Protein AF-A0A7L4P4K9-F1 (afdb_monomer)

Sequence (103 aa):
MGEQNEQNTIATATRLGAANASAEIGIVNNNVRPIRVSKVDMTGGTNINITIFLSDSNLTEIQKQTILSGVQQSIESSGYTVQNAGKNLTITTSRHNYLIKLN

pLDDT: mean 83.84, std 8.77, range [52.59, 93.19]

Solvent-accessible surface area (backbone atoms only — not comparable to full-atom values): 5538 Å² total; per-residue (Å²): 122,66,65,66,51,49,53,50,49,52,52,49,22,38,50,50,12,30,39,53,28,24,47,50,52,29,67,76,35,82,90,48,79,70,40,40,69,71,46,75,46,77,46,69,78,58,58,29,42,35,40,38,33,44,73,56,71,87,60,51,70,67,57,50,42,47,24,52,49,29,20,44,53,34,32,41,75,71,75,41,71,69,44,75,74,76,80,36,38,38,32,76,57,101,77,38,37,37,40,39,36,77,86

Radius of gyration: 13.27 Å; Cα contacts (8 Å, |Δi|>4): 173; chains: 1; bounding box: 33×22×39 Å

Foldseek 3Di:
DVVVVLVVLLQVLLQVLLQVLLQVVCVVCVPDDRKGFPDWDWDDDQEIETETEIPDPPDDLVSQQSSVVSSQVSVVVSVWHWDCPSQWIWTDDPRHIYIYHYD

Mean predicted aligned error: 5.55 Å

Structure (mmCIF, N/CA/C/O backbone):
data_AF-A0A7L4P4K9-F1
#
_entry.id   AF-A0A7L4P4K9-F1
#
loop_
_atom_site.group_PDB
_atom_site.id
_atom_site.type_symbol
_atom_site.label_atom_id
_atom_site.label_alt_id
_atom_site.label_comp_id
_atom_site.label_asym_id
_atom_site.label_entity_id
_atom_site.label_seq_id
_atom_site.pdbx_PDB_ins_code
_atom_site.Cartn_x
_atom_site.Cartn_y
_atom_site.Cartn_z
_atom_site.occupancy
_atom_site.B_iso_or_equiv
_atom_site.auth_seq_id
_atom_site.auth_comp_id
_atom_site.auth_asym_id
_atom_site.auth_atom_id
_atom_site.pdbx_PDB_model_num
ATOM 1 N N . MET A 1 1 ? -15.930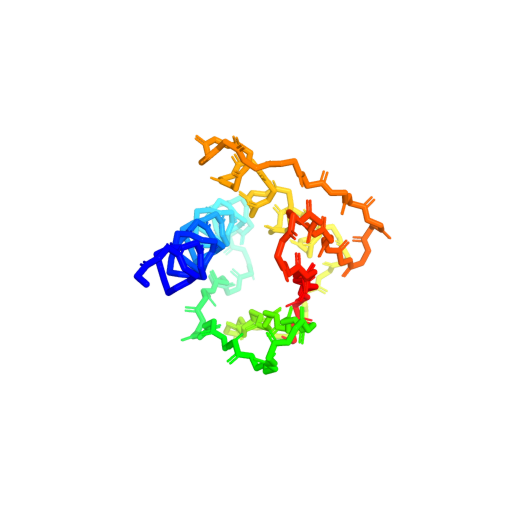 -5.999 16.047 1.00 52.59 1 MET A N 1
ATOM 2 C CA . MET A 1 1 ? -16.327 -6.184 14.626 1.00 52.59 1 MET A CA 1
ATOM 3 C C . MET A 1 1 ? -15.757 -5.124 13.675 1.00 52.59 1 MET A C 1
ATOM 5 O O . MET A 1 1 ? -15.545 -5.453 12.520 1.00 52.59 1 MET A O 1
ATOM 9 N N . GLY A 1 2 ? -15.455 -3.888 14.108 1.00 65.94 2 GLY A N 1
ATOM 10 C CA . GLY A 1 2 ? -14.892 -2.867 13.202 1.00 65.94 2 GLY A CA 1
ATOM 11 C C . GLY A 1 2 ? -13.384 -2.976 12.921 1.00 65.94 2 GLY A C 1
ATOM 12 O O . GLY A 1 2 ? -12.942 -2.570 11.857 1.00 65.94 2 GLY A O 1
ATOM 13 N N . GLU A 1 3 ? -12.594 -3.532 13.842 1.00 69.75 3 GLU A N 1
ATOM 14 C CA . GLU A 1 3 ? -11.124 -3.615 13.719 1.00 69.75 3 GLU A CA 1
ATOM 15 C C . GLU A 1 3 ? -10.682 -4.612 12.645 1.00 69.75 3 GLU A C 1
ATOM 17 O O . GLU A 1 3 ? -9.861 -4.296 11.794 1.00 69.75 3 GLU A O 1
ATOM 22 N N . GLN A 1 4 ? -11.297 -5.795 12.626 1.00 75.88 4 GLN A N 1
ATOM 23 C CA . GLN A 1 4 ? -11.033 -6.815 11.609 1.00 75.88 4 GLN A CA 1
ATOM 24 C C . GLN A 1 4 ? -11.439 -6.348 10.206 1.00 75.88 4 GLN A C 1
ATOM 26 O O . GLN A 1 4 ? -10.778 -6.686 9.229 1.00 75.88 4 GLN A O 1
ATOM 31 N N . ASN A 1 5 ? -12.500 -5.541 10.105 1.00 83.62 5 ASN A N 1
ATOM 32 C CA . ASN A 1 5 ? -12.933 -4.972 8.834 1.00 83.62 5 ASN A CA 1
ATOM 33 C C . ASN A 1 5 ? -11.944 -3.916 8.316 1.00 83.62 5 ASN A C 1
ATOM 35 O O . ASN A 1 5 ? -11.621 -3.909 7.131 1.00 83.62 5 ASN A O 1
ATOM 39 N N . GLU A 1 6 ? -11.421 -3.061 9.200 1.00 85.06 6 GLU A N 1
ATOM 40 C CA . GLU A 1 6 ? -10.382 -2.076 8.869 1.00 85.06 6 GLU A CA 1
ATOM 41 C C . GLU A 1 6 ? -9.100 -2.763 8.382 1.00 85.06 6 GLU A C 1
ATOM 43 O O . GLU A 1 6 ? -8.622 -2.476 7.284 1.00 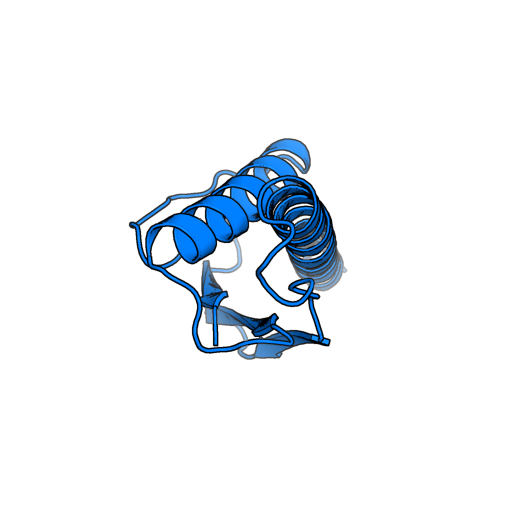85.06 6 GLU A O 1
ATOM 48 N N . GLN A 1 7 ? -8.598 -3.734 9.149 1.00 87.31 7 GLN A N 1
ATOM 49 C CA . GLN A 1 7 ? -7.406 -4.505 8.792 1.00 87.31 7 GLN A CA 1
ATOM 50 C C . GLN A 1 7 ? -7.581 -5.214 7.446 1.00 87.31 7 GLN A C 1
ATOM 52 O O . GLN A 1 7 ? -6.703 -5.144 6.586 1.00 87.31 7 GLN A O 1
ATOM 57 N N . ASN A 1 8 ? -8.733 -5.851 7.221 1.00 88.00 8 ASN A N 1
ATOM 58 C CA . ASN A 1 8 ? -9.008 -6.542 5.965 1.00 88.00 8 ASN A CA 1
ATOM 59 C C . ASN A 1 8 ? -9.120 -5.572 4.778 1.00 88.00 8 ASN A C 1
ATOM 61 O O . ASN A 1 8 ? -8.630 -5.875 3.689 1.00 88.00 8 ASN A O 1
ATOM 65 N N . THR A 1 9 ? -9.709 -4.391 4.988 1.00 89.81 9 THR A N 1
ATOM 66 C CA . THR A 1 9 ? -9.814 -3.348 3.956 1.00 89.81 9 THR A CA 1
ATOM 67 C C . THR A 1 9 ? -8.429 -2.847 3.558 1.00 89.81 9 THR A C 1
ATOM 69 O O . THR A 1 9 ? -8.087 -2.872 2.376 1.00 89.81 9 THR A O 1
ATOM 72 N N . ILE A 1 10 ? -7.585 -2.489 4.532 1.00 89.44 10 ILE A N 1
ATOM 73 C CA . ILE A 1 10 ? -6.222 -2.003 4.272 1.00 89.44 10 ILE A CA 1
ATOM 74 C C . ILE A 1 10 ? -5.362 -3.104 3.639 1.00 89.44 10 ILE A C 1
ATOM 76 O O . ILE A 1 10 ? -4.639 -2.834 2.681 1.00 89.44 10 ILE A O 1
ATOM 80 N N . ALA A 1 11 ? -5.459 -4.353 4.108 1.00 88.50 11 ALA A N 1
ATOM 81 C CA . ALA A 1 11 ? -4.740 -5.483 3.516 1.00 88.50 11 ALA A CA 1
ATOM 82 C C . ALA A 1 11 ? -5.151 -5.729 2.056 1.00 88.50 11 ALA A C 1
ATOM 84 O O . ALA A 1 11 ? -4.295 -5.963 1.197 1.00 88.50 11 ALA A O 1
ATOM 85 N N . THR A 1 12 ? -6.452 -5.656 1.767 1.00 90.19 12 THR A N 1
ATOM 86 C CA . THR A 1 12 ? -7.001 -5.848 0.419 1.00 90.19 12 THR A CA 1
ATOM 87 C C . THR A 1 12 ? -6.566 -4.724 -0.512 1.00 90.19 12 THR A C 1
ATOM 89 O O . THR A 1 12 ? -6.043 -5.005 -1.590 1.00 90.19 12 THR A O 1
ATOM 92 N N . ALA A 1 13 ? -6.695 -3.469 -0.077 1.00 91.88 13 ALA A N 1
ATOM 93 C CA . ALA A 1 13 ? -6.236 -2.304 -0.826 1.00 91.88 13 ALA A CA 1
ATOM 94 C C . ALA A 1 13 ? -4.721 -2.352 -1.072 1.00 91.88 13 ALA A C 1
ATOM 96 O O . ALA A 1 13 ? -4.262 -2.128 -2.188 1.00 91.88 13 ALA A O 1
ATOM 97 N N . THR A 1 14 ? -3.938 -2.749 -0.066 1.00 91.31 14 THR A N 1
ATOM 98 C CA . THR A 1 14 ? -2.488 -2.916 -0.214 1.00 91.31 14 THR A CA 1
ATOM 99 C C . THR A 1 14 ? -2.154 -3.966 -1.269 1.00 91.31 14 THR A C 1
ATOM 101 O O . THR A 1 14 ? -1.317 -3.736 -2.140 1.00 91.31 14 THR A O 1
ATOM 104 N N . ARG A 1 15 ? -2.821 -5.125 -1.224 1.00 90.62 15 ARG A N 1
ATOM 105 C CA . ARG A 1 15 ? -2.600 -6.201 -2.195 1.00 90.62 15 ARG A CA 1
ATOM 106 C C . ARG A 1 15 ? -2.990 -5.773 -3.608 1.00 90.62 15 ARG A C 1
ATOM 108 O O . ARG A 1 15 ? -2.235 -6.049 -4.535 1.00 90.62 15 ARG A O 1
ATOM 115 N N . LEU A 1 16 ? -4.134 -5.109 -3.765 1.00 91.06 16 LEU A N 1
ATOM 116 C CA . LEU A 1 16 ? -4.631 -4.645 -5.058 1.00 91.06 16 LEU A CA 1
ATOM 117 C C . LEU A 1 16 ? -3.717 -3.572 -5.659 1.00 91.06 16 LEU A C 1
ATOM 119 O O . LEU A 1 16 ? -3.280 -3.716 -6.798 1.00 91.06 16 LEU A O 1
ATOM 123 N N . GLY A 1 17 ? -3.373 -2.542 -4.883 1.00 90.44 17 GLY A N 1
ATOM 124 C CA . GLY A 1 17 ? -2.482 -1.472 -5.327 1.00 90.44 17 GLY A CA 1
ATOM 125 C C . GLY A 1 17 ? -1.096 -1.987 -5.713 1.00 90.44 17 GLY A C 1
ATOM 126 O O . GLY A 1 17 ? -0.583 -1.641 -6.776 1.00 90.44 17 GLY A O 1
ATOM 127 N N . ALA A 1 18 ? -0.523 -2.893 -4.915 1.00 89.56 18 ALA A N 1
ATOM 128 C CA . ALA A 1 18 ? 0.759 -3.513 -5.241 1.00 89.56 18 ALA A CA 1
ATOM 129 C C . ALA A 1 18 ? 0.680 -4.410 -6.486 1.00 89.56 18 ALA A C 1
ATOM 131 O O . ALA A 1 18 ? 1.597 -4.404 -7.307 1.00 89.56 18 ALA A O 1
ATOM 132 N N . ALA A 1 19 ? -0.402 -5.178 -6.653 1.00 88.94 19 ALA A N 1
ATOM 133 C CA . ALA A 1 19 ? -0.596 -6.032 -7.824 1.00 88.94 19 ALA A CA 1
ATOM 134 C C . ALA A 1 19 ? -0.734 -5.204 -9.109 1.00 88.94 19 ALA A C 1
ATOM 136 O O . ALA A 1 19 ? -0.063 -5.499 -10.095 1.00 88.94 19 ALA A O 1
ATOM 137 N N . ASN A 1 20 ? -1.527 -4.132 -9.077 1.00 88.19 20 ASN A N 1
ATOM 138 C CA . ASN A 1 20 ? -1.717 -3.248 -10.225 1.00 88.19 20 ASN A CA 1
ATOM 139 C C . ASN A 1 20 ? -0.417 -2.524 -10.602 1.00 88.19 20 ASN A C 1
ATOM 141 O O . ASN A 1 20 ? -0.017 -2.550 -11.763 1.00 88.19 20 ASN A O 1
ATOM 145 N N . ALA A 1 21 ? 0.290 -1.953 -9.622 1.00 88.19 21 ALA A N 1
ATOM 146 C CA . ALA A 1 21 ? 1.551 -1.261 -9.881 1.00 88.19 21 ALA A CA 1
ATOM 147 C C . ALA A 1 21 ? 2.663 -2.208 -10.355 1.00 88.19 21 ALA A C 1
ATOM 149 O O . ALA A 1 21 ? 3.427 -1.876 -11.257 1.00 88.19 21 ALA A O 1
ATOM 150 N N . SER A 1 22 ? 2.754 -3.413 -9.782 1.00 85.38 22 SER A N 1
ATOM 151 C CA . SER A 1 22 ? 3.732 -4.410 -10.238 1.00 85.38 22 SER A CA 1
ATOM 152 C C . SER A 1 22 ? 3.448 -4.899 -11.663 1.00 85.38 22 SER A C 1
ATOM 154 O O . SER A 1 22 ? 4.387 -5.065 -12.445 1.00 85.38 22 SER A O 1
ATOM 156 N N . ALA A 1 23 ? 2.171 -5.040 -12.037 1.00 83.38 23 ALA A N 1
ATOM 157 C CA . ALA A 1 23 ? 1.769 -5.336 -13.408 1.00 83.38 23 ALA A CA 1
ATOM 158 C C . ALA A 1 23 ? 2.141 -4.201 -14.377 1.00 83.38 23 ALA A C 1
ATOM 160 O O . ALA A 1 23 ? 2.689 -4.477 -15.444 1.00 83.38 23 ALA A O 1
ATOM 161 N N . GLU A 1 24 ? 1.918 -2.940 -13.995 1.00 81.25 24 GLU A N 1
ATOM 162 C CA . GLU A 1 24 ? 2.290 -1.770 -14.803 1.00 81.25 24 GLU A CA 1
ATOM 163 C C . GLU A 1 24 ? 3.802 -1.724 -15.079 1.00 81.25 24 GLU A C 1
ATOM 165 O O . GLU A 1 24 ? 4.221 -1.577 -16.228 1.00 81.25 24 GLU A O 1
ATOM 170 N N . ILE A 1 25 ? 4.638 -1.967 -14.063 1.00 78.50 25 ILE A N 1
ATOM 171 C CA . ILE A 1 25 ? 6.101 -2.036 -14.235 1.00 78.50 25 ILE A CA 1
ATOM 172 C C . ILE A 1 25 ? 6.496 -3.156 -15.207 1.00 78.50 25 ILE A C 1
ATOM 174 O O . ILE A 1 25 ? 7.385 -2.964 -16.040 1.00 78.50 25 ILE A O 1
ATOM 178 N N . GLY A 1 26 ? 5.846 -4.321 -15.108 1.00 69.88 26 GLY A N 1
ATOM 179 C CA . GLY A 1 26 ? 6.096 -5.456 -15.997 1.00 69.88 26 GLY A CA 1
ATOM 180 C C . GLY A 1 26 ? 5.745 -5.175 -17.462 1.00 69.88 26 GLY A C 1
ATOM 181 O O . GLY A 1 26 ? 6.394 -5.719 -18.349 1.00 69.88 26 GLY A O 1
ATOM 182 N N . ILE A 1 27 ? 4.763 -4.306 -17.721 1.00 66.69 27 ILE A N 1
ATOM 183 C CA . ILE A 1 27 ? 4.398 -3.869 -19.078 1.00 66.69 27 ILE A CA 1
ATOM 184 C C . ILE A 1 27 ? 5.436 -2.883 -19.629 1.00 66.69 27 ILE A C 1
ATOM 186 O O . ILE A 1 27 ? 5.823 -2.975 -20.792 1.00 66.69 27 ILE A O 1
ATOM 190 N N . VAL A 1 28 ? 5.899 -1.939 -18.804 1.00 67.81 28 VAL A N 1
ATOM 191 C CA . VAL A 1 28 ? 6.809 -0.868 -19.243 1.00 67.81 28 VAL A CA 1
ATOM 192 C C . VAL A 1 28 ? 8.234 -1.381 -19.483 1.00 67.81 28 VAL A C 1
ATOM 194 O O . VAL A 1 28 ? 8.947 -0.834 -20.324 1.00 67.81 28 VAL A O 1
ATOM 197 N N . ASN A 1 29 ? 8.667 -2.437 -18.784 1.00 62.06 29 ASN A N 1
ATOM 198 C CA . ASN A 1 29 ? 10.049 -2.915 -18.844 1.00 62.06 29 ASN A CA 1
ATOM 199 C C . ASN A 1 29 ? 10.148 -4.364 -19.351 1.00 62.06 29 ASN A C 1
ATOM 201 O O . ASN A 1 29 ? 10.365 -5.299 -18.586 1.00 62.06 29 ASN A O 1
ATOM 205 N N . ASN A 1 30 ? 10.030 -4.536 -20.672 1.00 56.62 30 ASN A N 1
ATOM 206 C CA . ASN A 1 30 ? 9.967 -5.837 -21.362 1.00 56.62 30 ASN A CA 1
ATOM 207 C C . ASN A 1 30 ? 11.224 -6.729 -21.196 1.00 56.62 30 ASN A C 1
ATOM 209 O O . ASN A 1 30 ? 11.196 -7.910 -21.532 1.00 56.62 30 ASN A O 1
ATOM 213 N N . ASN A 1 31 ? 12.329 -6.172 -20.680 1.00 58.16 31 ASN A N 1
ATOM 214 C CA . ASN A 1 31 ? 13.575 -6.895 -20.385 1.00 58.16 31 ASN A CA 1
ATOM 215 C C . ASN A 1 31 ? 13.682 -7.355 -18.922 1.00 58.16 31 ASN A C 1
ATOM 217 O O . ASN A 1 31 ? 14.630 -8.056 -18.562 1.00 58.16 31 ASN A O 1
ATOM 221 N N . VAL A 1 32 ? 12.743 -6.952 -18.066 1.00 61.59 32 VAL A N 1
ATOM 222 C CA . VAL A 1 32 ? 12.739 -7.273 -16.638 1.00 61.59 32 VAL A CA 1
ATOM 223 C C . VAL A 1 32 ? 11.670 -8.327 -16.410 1.00 61.59 32 VAL A C 1
ATOM 225 O O . VAL A 1 32 ? 10.556 -8.224 -16.921 1.00 61.59 32 VAL A O 1
ATOM 228 N N . ARG A 1 33 ? 12.006 -9.382 -15.664 1.00 67.44 33 ARG A N 1
ATOM 229 C CA . ARG A 1 33 ? 11.029 -10.416 -15.305 1.00 67.44 33 ARG A CA 1
ATOM 230 C C . ARG A 1 33 ? 9.788 -9.748 -14.695 1.00 67.44 33 ARG A C 1
ATOM 232 O O . ARG A 1 33 ? 9.948 -8.821 -13.901 1.00 67.44 33 ARG A O 1
ATOM 239 N N . PRO A 1 34 ? 8.570 -10.205 -15.029 1.00 67.62 34 PRO A N 1
ATOM 240 C CA . PRO A 1 34 ? 7.357 -9.597 -14.506 1.00 67.62 34 PRO A CA 1
ATOM 241 C C . PRO A 1 34 ? 7.363 -9.684 -12.979 1.00 67.62 34 PRO A C 1
ATOM 243 O O . PRO A 1 34 ? 7.404 -10.776 -12.407 1.00 67.62 34 PRO A O 1
ATOM 246 N N . ILE A 1 35 ? 7.331 -8.525 -12.329 1.00 78.38 35 ILE A N 1
ATOM 247 C CA . ILE A 1 35 ? 7.265 -8.418 -10.875 1.00 78.38 3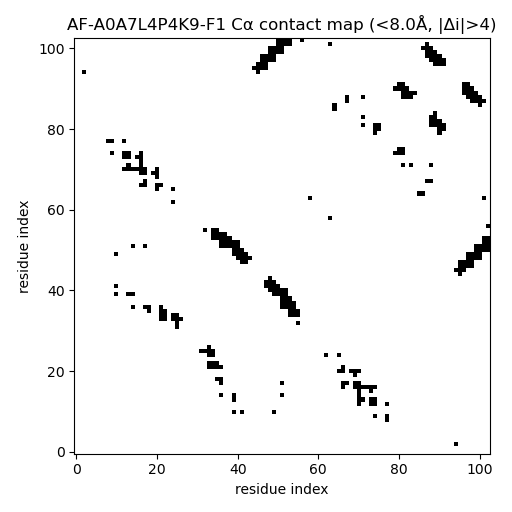5 ILE A CA 1
ATOM 248 C C . ILE A 1 35 ? 5.836 -8.753 -10.470 1.00 78.38 35 ILE A C 1
ATOM 250 O O . ILE A 1 35 ? 4.880 -8.218 -11.024 1.00 78.38 35 ILE A O 1
ATOM 254 N N . ARG A 1 36 ? 5.681 -9.670 -9.522 1.00 81.94 36 ARG A N 1
ATOM 255 C CA . ARG A 1 36 ? 4.386 -10.106 -9.005 1.00 81.94 36 ARG A CA 1
ATOM 256 C C . ARG A 1 36 ? 4.386 -10.004 -7.496 1.00 81.94 36 ARG A C 1
ATOM 258 O O . ARG A 1 36 ? 5.393 -10.283 -6.851 1.00 81.94 36 ARG A O 1
ATOM 265 N N . VAL A 1 37 ? 3.236 -9.676 -6.923 1.00 83.62 37 VAL A N 1
ATOM 266 C CA . VAL A 1 37 ? 3.027 -9.804 -5.480 1.00 83.62 37 VAL A CA 1
ATOM 267 C C . VAL A 1 37 ? 2.903 -11.286 -5.140 1.00 83.62 37 VAL A C 1
ATOM 269 O O . 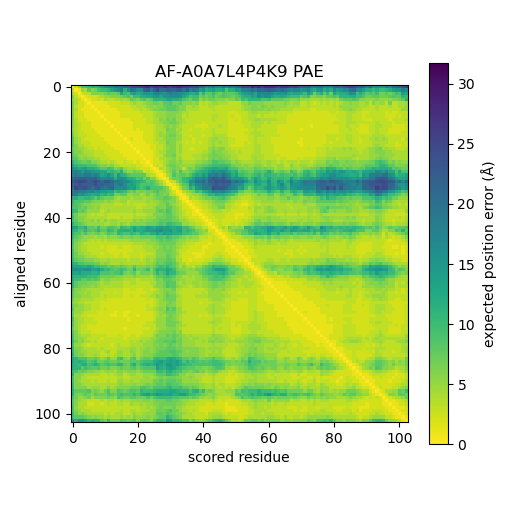VAL A 1 37 ? 1.964 -11.950 -5.568 1.00 83.62 37 VAL A O 1
ATOM 272 N N . SER A 1 38 ? 3.866 -11.803 -4.382 1.00 85.06 38 SER A N 1
ATOM 273 C CA . SER A 1 38 ? 3.892 -13.186 -3.899 1.00 85.06 38 SER A CA 1
ATOM 274 C C . SER A 1 38 ? 3.002 -13.351 -2.667 1.00 85.06 38 SER A C 1
ATOM 276 O O . SER A 1 38 ? 2.181 -14.264 -2.586 1.00 85.06 38 SER A O 1
ATOM 278 N N . LYS A 1 39 ? 3.119 -12.424 -1.710 1.00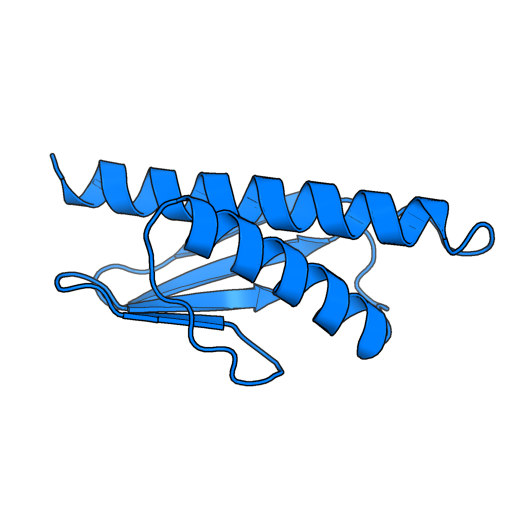 85.50 39 LYS A N 1
ATOM 279 C CA . LYS A 1 39 ? 2.331 -12.430 -0.474 1.00 85.50 39 LYS A CA 1
ATOM 280 C C . LYS A 1 39 ? 2.223 -11.018 0.094 1.00 85.50 39 LYS A C 1
ATOM 282 O O . LYS A 1 39 ? 3.125 -10.209 -0.072 1.00 85.50 39 LYS A O 1
ATOM 287 N N . VAL A 1 40 ? 1.139 -10.746 0.812 1.00 87.44 40 VAL A N 1
ATOM 288 C CA . VAL A 1 40 ? 1.054 -9.613 1.741 1.00 87.44 40 VAL A CA 1
ATOM 289 C C . VAL A 1 40 ? 0.841 -10.200 3.123 1.00 87.44 40 VAL A C 1
ATOM 291 O O . VAL A 1 40 ? -0.143 -10.912 3.335 1.00 87.44 40 VAL A O 1
ATOM 294 N N . ASP A 1 41 ? 1.791 -9.959 4.015 1.00 89.25 41 ASP A N 1
ATOM 295 C CA . ASP A 1 41 ? 1.759 -10.425 5.396 1.00 89.25 41 ASP A CA 1
ATOM 296 C C . ASP A 1 41 ? 1.427 -9.261 6.327 1.00 89.25 41 ASP A C 1
ATOM 298 O O . ASP A 1 41 ? 1.840 -8.131 6.070 1.00 89.25 41 ASP A O 1
ATOM 302 N N . MET A 1 42 ? 0.662 -9.530 7.379 1.00 88.12 42 MET A N 1
ATOM 303 C CA . MET A 1 42 ? 0.215 -8.534 8.343 1.00 88.12 42 MET A CA 1
ATOM 304 C C . MET A 1 42 ? 0.508 -9.063 9.743 1.00 88.12 42 MET A C 1
ATOM 306 O O . MET A 1 42 ? -0.007 -10.107 10.135 1.00 88.12 42 MET A O 1
ATOM 310 N N . THR A 1 43 ? 1.333 -8.339 10.496 1.00 87.31 43 THR A N 1
ATOM 311 C CA . THR A 1 43 ? 1.770 -8.740 11.839 1.00 87.31 43 THR A CA 1
ATOM 312 C C . THR A 1 43 ? 1.600 -7.606 12.837 1.00 87.31 43 THR A C 1
ATOM 314 O O . THR A 1 43 ? 1.817 -6.446 12.501 1.00 87.31 43 THR A O 1
ATOM 317 N N . GLY A 1 44 ? 1.260 -7.941 14.081 1.00 78.00 44 GLY A N 1
ATOM 318 C CA . GLY A 1 44 ? 1.112 -6.977 15.173 1.00 78.00 44 GLY A CA 1
ATOM 319 C C . GLY A 1 44 ? -0.335 -6.761 15.620 1.00 78.00 44 GLY A C 1
ATOM 320 O O . GLY A 1 44 ? -1.273 -7.216 14.974 1.00 78.00 44 GLY A O 1
ATOM 321 N N . GLY A 1 45 ? -0.487 -6.115 16.781 1.00 77.19 45 GLY A N 1
ATOM 322 C CA . GLY A 1 45 ? -1.779 -5.777 17.392 1.00 77.19 45 GLY A CA 1
ATOM 323 C C . GLY A 1 45 ? -2.137 -4.313 17.149 1.00 77.19 45 GLY A C 1
ATOM 324 O O . GLY A 1 45 ? -2.782 -3.988 16.166 1.00 77.19 45 GLY A O 1
ATOM 325 N N . THR A 1 46 ? -1.674 -3.413 18.022 1.00 79.12 46 THR A N 1
ATOM 326 C CA . THR A 1 46 ? -1.906 -1.958 17.893 1.00 79.12 46 THR A CA 1
ATOM 327 C C . THR A 1 46 ? -1.059 -1.309 16.791 1.00 79.12 46 THR A C 1
ATOM 329 O O . THR A 1 46 ? -1.523 -0.416 16.084 1.00 79.12 46 THR A O 1
ATOM 332 N N . ASN A 1 47 ? 0.185 -1.772 16.637 1.00 87.00 47 ASN A N 1
ATOM 333 C CA . ASN A 1 47 ? 1.084 -1.372 15.556 1.00 87.00 47 ASN A CA 1
ATOM 334 C C . ASN A 1 47 ? 1.179 -2.529 14.567 1.00 87.00 47 ASN A C 1
ATOM 336 O O . ASN A 1 47 ? 1.744 -3.576 14.889 1.00 87.00 47 ASN A O 1
ATOM 340 N N . ILE A 1 48 ? 0.599 -2.338 13.391 1.00 89.56 48 ILE A N 1
ATOM 341 C CA . ILE A 1 48 ? 0.413 -3.373 12.386 1.00 89.56 48 ILE A CA 1
ATOM 342 C C . ILE A 1 48 ? 1.440 -3.170 11.277 1.00 89.56 48 ILE A C 1
ATOM 344 O O . ILE A 1 48 ? 1.410 -2.189 10.543 1.00 89.56 48 ILE A O 1
ATOM 348 N N . ASN A 1 49 ? 2.356 -4.116 11.131 1.00 90.75 49 ASN A N 1
ATOM 349 C CA . ASN A 1 49 ? 3.310 -4.143 10.035 1.00 90.75 49 ASN A CA 1
ATOM 350 C C . ASN A 1 49 ? 2.735 -4.947 8.876 1.00 90.75 49 ASN A C 1
ATOM 352 O O . ASN A 1 49 ? 2.506 -6.151 9.004 1.00 90.75 49 ASN A O 1
ATOM 356 N N . ILE A 1 50 ? 2.565 -4.290 7.737 1.00 90.56 50 ILE A N 1
ATOM 357 C CA . ILE A 1 50 ? 2.187 -4.909 6.476 1.00 90.56 50 ILE A CA 1
ATOM 358 C C . ILE A 1 50 ? 3.445 -5.052 5.622 1.00 90.56 50 ILE A C 1
ATOM 360 O O . ILE A 1 50 ? 4.081 -4.067 5.247 1.00 90.56 50 ILE A O 1
ATOM 364 N N . THR A 1 51 ? 3.822 -6.287 5.315 1.00 90.94 51 THR A N 1
ATOM 365 C CA . THR A 1 51 ? 4.997 -6.586 4.494 1.00 90.94 51 THR A CA 1
ATOM 366 C C . THR A 1 51 ? 4.554 -7.180 3.167 1.00 90.94 51 THR A C 1
ATOM 368 O O . THR A 1 51 ? 3.891 -8.217 3.128 1.00 90.94 51 THR A O 1
ATOM 371 N N . ILE A 1 52 ? 4.915 -6.512 2.076 1.00 89.62 52 ILE A N 1
ATOM 372 C CA . ILE A 1 52 ? 4.614 -6.946 0.714 1.00 89.62 52 ILE A CA 1
ATOM 373 C C . ILE A 1 52 ? 5.825 -7.708 0.189 1.00 89.62 52 ILE A C 1
ATOM 375 O O . ILE A 1 52 ? 6.907 -7.146 0.031 1.00 89.62 52 ILE A O 1
ATOM 379 N N . PHE A 1 53 ? 5.625 -8.988 -0.088 1.00 88.62 53 PHE A N 1
ATOM 380 C CA . PHE A 1 53 ? 6.614 -9.866 -0.689 1.00 88.62 53 PHE A CA 1
ATOM 381 C C . PHE A 1 53 ? 6.408 -9.878 -2.191 1.00 88.62 53 PHE A C 1
ATOM 383 O O . PHE A 1 53 ? 5.319 -10.197 -2.677 1.00 88.62 53 PHE A O 1
ATOM 390 N N . LEU A 1 54 ? 7.464 -9.552 -2.920 1.00 85.94 54 LEU A N 1
ATOM 391 C CA . LEU A 1 54 ? 7.467 -9.510 -4.372 1.00 85.94 54 LEU A CA 1
ATOM 392 C C . LEU A 1 54 ? 8.243 -10.714 -4.918 1.00 85.94 54 LEU A C 1
ATOM 394 O O . LEU A 1 54 ? 9.067 -11.309 -4.227 1.00 85.94 54 LEU A O 1
ATOM 398 N N . SER A 1 55 ? 7.947 -11.112 -6.152 1.00 83.00 55 SER A N 1
ATOM 399 C CA . SER A 1 55 ? 8.621 -12.227 -6.827 1.00 83.00 55 SER A CA 1
ATOM 400 C C . SER A 1 55 ? 10.080 -11.927 -7.169 1.00 83.00 55 SER A C 1
ATOM 402 O O . SER A 1 55 ? 10.847 -12.854 -7.410 1.00 83.00 55 SER A O 1
ATOM 404 N N . ASP A 1 56 ? 10.447 -10.645 -7.210 1.00 78.69 56 ASP A N 1
ATOM 405 C CA . ASP A 1 56 ? 11.815 -10.170 -7.372 1.00 78.69 56 ASP A CA 1
ATOM 406 C C . ASP A 1 56 ? 12.125 -9.158 -6.264 1.00 78.69 56 ASP A C 1
ATOM 408 O O . ASP A 1 56 ? 11.403 -8.173 -6.095 1.00 78.69 56 ASP A O 1
ATOM 412 N N . SER A 1 57 ? 13.183 -9.418 -5.498 1.00 70.06 57 SER A N 1
ATOM 413 C CA . SER A 1 57 ? 13.665 -8.545 -4.424 1.00 70.06 57 SER A CA 1
ATOM 414 C C . SER A 1 57 ? 14.687 -7.507 -4.913 1.00 70.06 57 SER A C 1
ATOM 416 O O . SER A 1 57 ? 14.985 -6.548 -4.197 1.00 70.06 57 SER A O 1
ATOM 418 N N . ASN A 1 58 ? 15.214 -7.647 -6.136 1.00 75.94 58 ASN A N 1
ATOM 419 C CA . ASN A 1 58 ? 16.224 -6.761 -6.732 1.00 75.94 58 ASN A CA 1
ATOM 420 C C . ASN A 1 58 ? 15.593 -5.584 -7.484 1.00 75.94 58 ASN A C 1
ATOM 422 O O . ASN A 1 58 ? 16.028 -5.194 -8.567 1.00 75.94 58 ASN A O 1
ATOM 426 N N . LEU A 1 59 ? 14.548 -5.005 -6.901 1.00 78.19 59 LEU A N 1
ATOM 427 C CA . LEU A 1 59 ? 13.871 -3.849 -7.468 1.00 78.19 59 LEU A CA 1
ATOM 428 C C . LEU A 1 59 ? 14.724 -2.599 -7.306 1.00 78.19 59 LEU A C 1
ATOM 430 O O . LEU A 1 59 ? 15.243 -2.317 -6.221 1.00 78.19 59 LEU A O 1
ATOM 434 N N . THR A 1 60 ? 14.808 -1.815 -8.377 1.00 84.56 60 THR A N 1
ATOM 435 C CA . THR A 1 60 ? 15.356 -0.459 -8.309 1.00 84.56 60 THR A CA 1
ATOM 436 C C . THR A 1 60 ? 14.513 0.402 -7.369 1.00 84.56 60 THR A C 1
ATOM 438 O O . THR A 1 60 ? 13.322 0.150 -7.173 1.00 84.56 60 THR A O 1
ATOM 441 N N . GLU A 1 61 ? 15.112 1.452 -6.806 1.00 82.50 61 GLU A N 1
ATOM 442 C CA . GLU A 1 61 ? 14.390 2.375 -5.922 1.00 82.50 61 GLU A CA 1
ATOM 443 C C . GLU A 1 61 ? 13.154 2.961 -6.620 1.00 82.50 61 GLU A C 1
ATOM 445 O O . GLU A 1 61 ? 12.084 3.008 -6.030 1.00 82.50 61 GLU A O 1
ATOM 450 N N . ILE A 1 62 ? 13.261 3.291 -7.911 1.00 83.06 62 ILE A N 1
ATOM 451 C CA . ILE A 1 62 ? 12.142 3.799 -8.717 1.00 83.06 62 ILE A CA 1
ATOM 452 C C . ILE A 1 62 ? 10.997 2.780 -8.773 1.00 83.06 62 ILE A C 1
ATOM 454 O O . ILE A 1 62 ? 9.852 3.137 -8.521 1.00 83.06 62 ILE A O 1
ATOM 458 N N . GLN A 1 63 ? 11.290 1.502 -9.031 1.00 84.19 63 GLN A N 1
ATOM 459 C CA . GLN A 1 63 ? 10.263 0.454 -9.060 1.00 84.19 63 GLN A CA 1
ATOM 460 C C . GLN A 1 63 ? 9.608 0.260 -7.690 1.00 84.19 63 GLN A 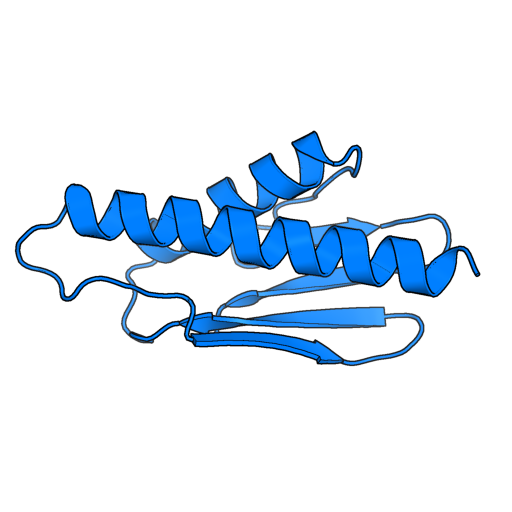C 1
ATOM 462 O O . GLN A 1 63 ? 8.392 0.089 -7.607 1.00 84.19 63 GLN A O 1
ATOM 467 N N . LYS A 1 64 ? 10.392 0.327 -6.607 1.00 85.38 64 LYS A N 1
ATOM 468 C CA . LYS A 1 64 ? 9.861 0.289 -5.238 1.00 85.38 64 LYS A CA 1
ATOM 469 C C . LYS A 1 64 ? 8.915 1.465 -4.985 1.00 85.38 64 LYS A C 1
ATOM 471 O O . LYS A 1 64 ? 7.817 1.243 -4.481 1.00 85.38 64 LYS A O 1
ATOM 476 N N . GLN A 1 65 ? 9.291 2.676 -5.400 1.00 86.31 65 GLN A N 1
ATOM 477 C CA . GLN A 1 65 ? 8.440 3.866 -5.299 1.00 86.31 65 GLN A CA 1
ATOM 478 C C . GLN A 1 65 ? 7.151 3.730 -6.112 1.00 86.31 65 GLN A C 1
ATOM 480 O O . GLN A 1 65 ? 6.083 4.048 -5.599 1.00 86.31 65 GLN A O 1
ATOM 485 N N . THR A 1 66 ? 7.211 3.215 -7.342 1.00 87.25 66 THR A N 1
ATOM 486 C CA . THR A 1 66 ? 6.016 2.982 -8.168 1.00 87.25 66 THR A CA 1
ATOM 487 C C . THR A 1 66 ? 5.048 2.012 -7.488 1.00 87.25 66 THR A C 1
ATOM 489 O O . THR A 1 66 ? 3.851 2.289 -7.417 1.00 87.25 66 THR A O 1
ATOM 492 N N . ILE A 1 67 ? 5.553 0.913 -6.913 1.00 88.38 67 ILE A N 1
ATOM 493 C CA . ILE A 1 67 ? 4.717 -0.046 -6.175 1.00 88.38 67 ILE A CA 1
ATOM 494 C C . ILE A 1 67 ? 4.096 0.611 -4.941 1.00 88.38 67 ILE A C 1
ATOM 496 O O . ILE A 1 67 ? 2.891 0.485 -4.729 1.00 88.38 67 ILE A O 1
ATOM 500 N N . LEU A 1 68 ? 4.885 1.339 -4.147 1.00 90.50 68 LEU A N 1
ATOM 501 C CA . LEU A 1 68 ? 4.371 2.062 -2.981 1.00 90.50 68 LEU A CA 1
ATOM 502 C C . LEU A 1 68 ? 3.351 3.140 -3.378 1.00 90.50 68 LEU A C 1
ATOM 504 O O . LEU A 1 68 ? 2.350 3.305 -2.691 1.00 90.50 68 LEU A O 1
ATOM 508 N N . SER A 1 69 ? 3.536 3.825 -4.506 1.00 90.50 69 SER A N 1
ATOM 509 C CA . SER A 1 69 ? 2.585 4.824 -5.001 1.00 90.50 69 SER A CA 1
ATOM 510 C C . SER A 1 69 ? 1.251 4.192 -5.410 1.00 90.50 69 SER A C 1
ATOM 512 O O . SER A 1 69 ? 0.196 4.691 -5.023 1.00 90.50 69 SER A O 1
ATOM 514 N N . GLY A 1 70 ? 1.266 3.045 -6.096 1.00 90.81 70 GLY A N 1
ATOM 515 C CA . GLY A 1 70 ? 0.030 2.320 -6.413 1.00 90.81 70 GLY A CA 1
ATOM 516 C C . GLY A 1 70 ? -0.679 1.770 -5.172 1.00 90.81 70 GLY A C 1
ATOM 517 O O . GLY A 1 70 ? -1.907 1.809 -5.082 1.00 90.81 70 GLY A O 1
ATOM 518 N N . VAL A 1 71 ? 0.084 1.311 -4.174 1.00 92.56 71 VAL A N 1
ATOM 519 C CA . VAL A 1 71 ? -0.453 0.938 -2.854 1.00 92.56 71 VAL A CA 1
ATOM 520 C C . VAL A 1 71 ? -1.115 2.137 -2.180 1.00 92.56 71 VAL A C 1
ATOM 522 O O . VAL A 1 71 ? -2.256 2.025 -1.733 1.00 92.56 71 VAL A O 1
ATOM 525 N N . GLN A 1 72 ? -0.430 3.280 -2.142 1.00 93.19 72 GLN A N 1
ATOM 526 C CA . GLN A 1 72 ? -0.948 4.524 -1.583 1.00 93.19 72 GLN A CA 1
ATOM 527 C C . GLN A 1 72 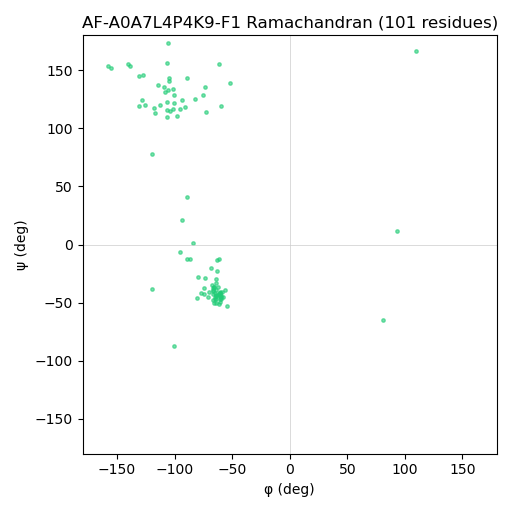? -2.283 4.904 -2.237 1.00 93.19 72 GLN A C 1
ATOM 529 O O . GLN A 1 72 ? -3.277 5.039 -1.528 1.00 93.19 72 GLN A O 1
ATOM 534 N N . GLN A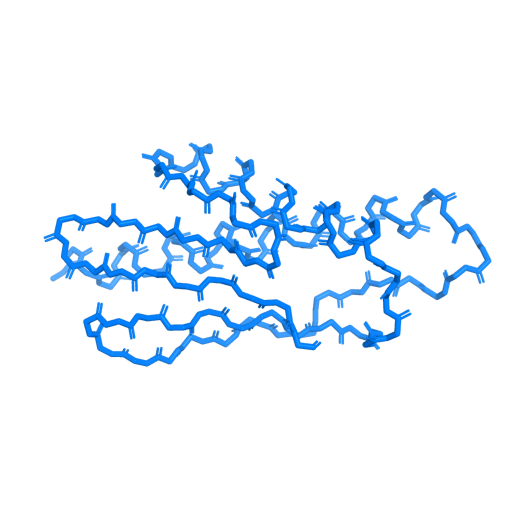 1 73 ? -2.341 4.976 -3.570 1.00 92.25 73 GLN A N 1
ATOM 535 C CA . GLN A 1 73 ? -3.561 5.339 -4.301 1.00 92.25 73 GLN A CA 1
ATOM 536 C C . GLN A 1 73 ? -4.731 4.392 -4.011 1.00 92.25 73 GLN A C 1
ATOM 538 O O . GLN A 1 73 ? -5.873 4.831 -3.852 1.00 92.25 73 GLN A O 1
ATOM 543 N N . SER A 1 74 ? -4.468 3.084 -3.922 1.00 92.94 74 SER A N 1
ATOM 544 C CA . SER A 1 74 ? -5.517 2.101 -3.632 1.00 92.94 74 SER A CA 1
ATOM 545 C C . SER A 1 74 ? -6.070 2.245 -2.212 1.00 92.94 74 SER A C 1
ATOM 547 O O . SER A 1 74 ? -7.260 2.013 -1.986 1.00 92.94 74 SER A O 1
ATOM 549 N N . ILE A 1 75 ? -5.221 2.606 -1.251 1.00 91.62 75 ILE A N 1
ATOM 550 C CA . ILE A 1 75 ? -5.615 2.796 0.147 1.00 91.62 75 ILE A CA 1
ATOM 551 C C . ILE A 1 75 ? -6.342 4.131 0.327 1.00 91.62 75 ILE A C 1
ATOM 553 O O . ILE A 1 75 ? -7.383 4.170 0.984 1.00 91.62 75 ILE A O 1
ATOM 557 N N . GLU A 1 76 ? -5.862 5.194 -0.316 1.00 92.56 76 GLU A N 1
ATOM 558 C CA . GLU A 1 76 ? -6.538 6.495 -0.363 1.00 92.56 76 GLU A CA 1
ATOM 559 C C . GLU A 1 76 ? -7.921 6.383 -1.010 1.00 92.56 76 GLU A C 1
ATOM 561 O O . GLU A 1 76 ? -8.899 6.899 -0.470 1.00 92.56 76 GLU A O 1
ATOM 566 N N . SER A 1 77 ? -8.050 5.600 -2.086 1.00 91.06 77 SER A N 1
ATOM 567 C CA . SER A 1 77 ? -9.350 5.286 -2.703 1.00 91.06 77 SER A CA 1
ATOM 568 C C . SER A 1 77 ? -10.286 4.502 -1.778 1.00 91.06 77 SER A C 1
ATOM 570 O O . SER A 1 77 ? -11.500 4.540 -1.954 1.00 91.06 77 SER A O 1
ATOM 572 N N . SER A 1 78 ? -9.738 3.806 -0.778 1.00 87.31 78 SER A N 1
ATOM 573 C CA . SER A 1 78 ? -10.517 3.116 0.259 1.00 87.31 78 SER A CA 1
ATOM 574 C C . SER A 1 78 ? -10.930 4.046 1.411 1.00 87.31 78 SER A C 1
ATOM 576 O O . SER A 1 78 ? -11.577 3.593 2.352 1.00 87.31 78 SER A O 1
ATOM 578 N N . GLY A 1 79 ? -10.574 5.336 1.345 1.00 88.50 79 GLY A N 1
ATOM 579 C CA . GLY A 1 79 ? -10.956 6.366 2.314 1.00 88.50 79 GLY A CA 1
ATOM 580 C C . GLY A 1 79 ? -9.957 6.595 3.453 1.00 88.50 79 GLY A C 1
ATOM 581 O O . GLY A 1 79 ? -10.302 7.268 4.423 1.00 88.50 79 GLY A O 1
ATOM 582 N N . TYR A 1 80 ? -8.739 6.052 3.365 1.00 89.56 80 TYR A N 1
ATOM 583 C CA . TYR A 1 80 ? -7.708 6.203 4.399 1.00 89.56 80 TYR A CA 1
ATOM 584 C C . TYR A 1 80 ? -6.620 7.192 3.983 1.00 89.56 80 TYR A C 1
ATOM 586 O O . TYR A 1 80 ? -6.152 7.173 2.851 1.00 89.56 80 TYR A O 1
ATOM 594 N N . THR A 1 81 ? -6.144 8.005 4.923 1.00 89.81 81 THR A N 1
ATOM 595 C CA . THR A 1 81 ? -5.008 8.901 4.677 1.00 89.81 81 THR A CA 1
ATOM 596 C C . THR A 1 81 ? -3.692 8.147 4.823 1.00 89.81 81 THR A C 1
ATOM 598 O O . THR A 1 81 ? -3.411 7.574 5.878 1.00 89.81 81 THR A O 1
ATOM 601 N N . VAL A 1 82 ? -2.861 8.194 3.784 1.00 91.44 82 VAL A N 1
ATOM 602 C CA . VAL A 1 82 ? -1.546 7.552 3.758 1.00 91.44 82 VAL A CA 1
ATOM 603 C C . VAL A 1 82 ? -0.457 8.618 3.838 1.00 91.44 82 VAL A C 1
ATOM 605 O O . VAL A 1 82 ? -0.465 9.595 3.096 1.00 91.44 82 VAL A O 1
ATOM 608 N N . GLN A 1 83 ? 0.509 8.427 4.729 1.00 90.75 83 GLN A N 1
ATOM 609 C CA . GLN A 1 83 ? 1.732 9.219 4.774 1.00 90.75 83 GLN A CA 1
ATOM 610 C C . GLN A 1 83 ? 2.858 8.428 4.115 1.00 90.75 83 GLN A C 1
ATOM 612 O O . GLN A 1 83 ? 3.183 7.319 4.534 1.00 90.75 83 GLN A O 1
ATOM 617 N N . ASN A 1 84 ? 3.458 8.996 3.076 1.00 85.62 84 ASN A N 1
ATOM 618 C CA . ASN A 1 84 ? 4.571 8.376 2.375 1.00 85.62 84 ASN A CA 1
ATOM 619 C C . ASN A 1 84 ? 5.896 8.951 2.889 1.00 85.62 84 ASN A C 1
ATOM 621 O O . ASN A 1 84 ? 6.213 10.114 2.642 1.00 85.62 84 ASN A O 1
ATOM 625 N N . ALA A 1 85 ? 6.677 8.134 3.597 1.00 78.75 85 ALA A N 1
ATOM 626 C CA . ALA A 1 85 ? 8.007 8.492 4.096 1.00 78.75 85 ALA A CA 1
ATOM 627 C C . ALA A 1 85 ? 9.129 8.074 3.118 1.00 78.75 85 ALA A C 1
ATOM 629 O O . ALA A 1 85 ? 10.290 7.895 3.496 1.00 78.75 85 ALA A O 1
ATOM 630 N N . GLY A 1 86 ? 8.785 7.879 1.844 1.00 75.38 86 GLY A N 1
ATOM 631 C CA . GLY A 1 86 ? 9.662 7.413 0.778 1.00 75.38 86 GLY A CA 1
ATOM 632 C C . GLY A 1 86 ? 9.815 5.898 0.808 1.00 75.38 86 GLY A C 1
ATOM 633 O O . GLY A 1 86 ? 9.392 5.208 -0.107 1.00 75.38 86 GLY A O 1
ATOM 634 N N . LYS A 1 87 ? 10.407 5.333 1.860 1.00 80.31 87 LYS A N 1
ATOM 635 C CA . LYS A 1 87 ? 10.730 3.888 1.892 1.00 80.31 87 LYS A C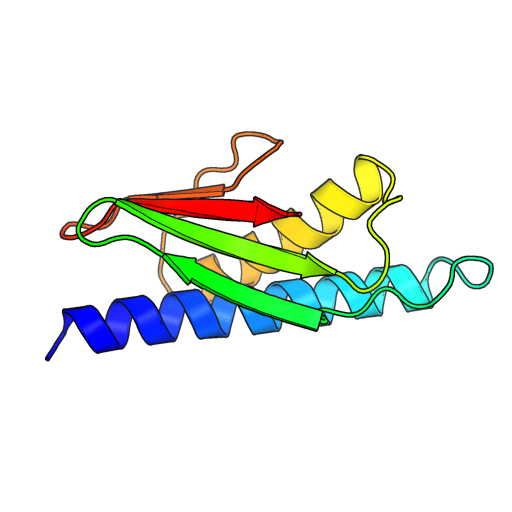A 1
ATOM 636 C C . LYS A 1 87 ? 9.587 3.003 2.390 1.00 80.31 87 LYS A C 1
ATOM 638 O O . LYS A 1 87 ? 9.662 1.777 2.318 1.00 80.31 87 LYS A O 1
ATOM 643 N N . ASN A 1 88 ? 8.568 3.625 2.958 1.00 87.44 88 ASN A N 1
ATOM 644 C CA . ASN A 1 88 ? 7.477 2.992 3.669 1.00 87.44 88 ASN A CA 1
ATOM 645 C C . ASN A 1 88 ? 6.272 3.932 3.699 1.00 87.44 88 ASN A C 1
ATOM 647 O O . ASN A 1 88 ? 6.408 5.156 3.634 1.00 87.44 88 ASN A O 1
ATOM 651 N N . LEU A 1 89 ? 5.091 3.332 3.809 1.00 89.06 89 LEU A N 1
ATOM 652 C CA . LEU A 1 89 ? 3.838 4.058 3.965 1.00 89.06 89 LEU A CA 1
ATOM 653 C C . LEU A 1 89 ? 3.333 3.859 5.385 1.00 89.06 89 LEU A C 1
ATOM 655 O O . LEU A 1 89 ? 3.328 2.735 5.891 1.00 89.06 89 LEU A O 1
ATOM 659 N N . THR A 1 90 ? 2.888 4.932 6.018 1.00 91.50 90 THR A N 1
ATOM 660 C CA . THR A 1 90 ? 2.255 4.895 7.331 1.00 91.50 90 THR A CA 1
ATOM 661 C C . THR A 1 90 ? 0.800 5.317 7.232 1.00 91.50 90 THR A C 1
ATOM 663 O O . THR A 1 90 ? 0.454 6.267 6.533 1.00 91.50 90 THR A O 1
ATOM 666 N N . ILE A 1 91 ? -0.071 4.602 7.938 1.00 90.06 91 ILE A N 1
ATOM 667 C CA . ILE A 1 91 ? -1.494 4.930 8.045 1.00 90.06 91 ILE A CA 1
ATOM 668 C C . ILE A 1 91 ? -1.808 5.009 9.524 1.00 90.06 91 ILE A C 1
ATOM 670 O O . ILE A 1 91 ? -1.653 4.025 10.248 1.00 90.06 91 ILE A O 1
ATOM 674 N N . THR A 1 92 ? -2.269 6.167 9.967 1.00 87.12 92 THR A N 1
ATOM 675 C CA . THR A 1 92 ? -2.714 6.359 11.343 1.00 87.12 92 THR A CA 1
ATOM 676 C C . THR A 1 92 ? -4.225 6.454 11.344 1.00 87.12 92 THR A C 1
ATOM 678 O O . THR A 1 92 ? -4.811 7.371 10.773 1.00 87.12 92 THR A O 1
ATOM 681 N N . THR A 1 93 ? -4.855 5.479 11.986 1.00 85.19 93 THR A N 1
ATOM 682 C CA . THR A 1 93 ? -6.293 5.479 12.253 1.00 85.19 93 THR A CA 1
ATOM 683 C C . THR A 1 93 ? -6.525 5.779 13.730 1.00 85.19 93 THR A C 1
ATOM 685 O O . THR A 1 93 ? -5.593 5.800 14.533 1.00 85.19 93 THR A O 1
ATOM 688 N N . SER A 1 94 ? -7.782 5.959 14.128 1.00 81.31 94 SER A N 1
ATOM 689 C CA . SER A 1 94 ? -8.142 6.138 15.539 1.00 81.31 94 SER A CA 1
ATOM 690 C C . SER A 1 94 ? -7.827 4.912 16.412 1.00 81.31 94 SER A C 1
ATOM 692 O O . SER A 1 94 ? -7.909 5.013 17.633 1.00 81.31 94 SER A O 1
ATOM 694 N N . ARG A 1 95 ? -7.535 3.750 15.807 1.00 81.00 95 ARG A N 1
ATOM 695 C CA . ARG A 1 95 ? -7.384 2.460 16.502 1.00 81.00 95 ARG A CA 1
ATOM 696 C C . ARG A 1 95 ? -6.006 1.827 16.332 1.00 81.00 95 ARG A C 1
ATOM 698 O O . ARG A 1 95 ? -5.485 1.255 17.284 1.00 81.00 95 ARG A O 1
ATOM 705 N N . HIS A 1 96 ? -5.421 1.939 15.144 1.00 86.00 96 HIS A N 1
ATOM 706 C CA . HIS A 1 96 ? -4.164 1.286 14.789 1.00 86.00 96 HIS A CA 1
ATOM 707 C C . HIS A 1 96 ? -3.248 2.199 13.981 1.00 86.00 96 HIS A C 1
ATOM 709 O O . HIS A 1 96 ? -3.705 3.057 13.218 1.00 86.00 96 HIS A O 1
ATOM 715 N N . ASN A 1 97 ? -1.951 1.923 14.088 1.00 88.50 97 ASN A N 1
ATOM 716 C CA . ASN A 1 97 ? -0.945 2.445 13.174 1.00 88.50 97 ASN A CA 1
ATOM 717 C C . ASN A 1 97 ? -0.478 1.325 12.256 1.00 88.50 97 ASN A C 1
ATOM 719 O O . ASN A 1 97 ? 0.025 0.308 12.732 1.00 88.50 97 ASN A O 1
ATOM 723 N N . TYR A 1 98 ? -0.613 1.523 10.952 1.00 90.06 98 TYR A N 1
ATOM 724 C CA . TYR A 1 98 ? -0.127 0.590 9.950 1.00 90.06 98 TYR A CA 1
ATOM 725 C C . TYR A 1 98 ? 1.185 1.096 9.369 1.00 90.06 98 TYR A C 1
ATOM 727 O O . TYR A 1 98 ? 1.284 2.263 8.994 1.00 90.06 98 TYR A O 1
ATOM 735 N N . LEU A 1 99 ? 2.171 0.212 9.260 1.00 91.19 99 LEU A N 1
ATOM 736 C CA . LEU A 1 99 ? 3.422 0.448 8.553 1.00 91.19 99 LEU A CA 1
ATOM 737 C C . LEU A 1 99 ? 3.510 -0.531 7.385 1.00 91.19 99 LEU A C 1
ATOM 739 O O . LEU A 1 99 ? 3.645 -1.734 7.597 1.00 91.19 99 LEU A O 1
ATOM 743 N N . ILE A 1 100 ? 3.459 -0.023 6.161 1.00 90.50 100 ILE A N 1
ATOM 744 C CA . ILE A 1 100 ? 3.570 -0.816 4.940 1.00 90.50 100 ILE A CA 1
ATOM 745 C C . ILE A 1 100 ? 4.985 -0.689 4.386 1.00 90.50 100 ILE A C 1
ATOM 747 O O . ILE A 1 100 ? 5.491 0.417 4.185 1.00 90.50 100 ILE A O 1
ATOM 751 N N . LYS A 1 101 ? 5.614 -1.831 4.113 1.00 90.00 101 LYS A N 1
ATOM 752 C CA . LYS A 1 101 ? 6.955 -1.915 3.528 1.00 90.00 101 LYS A CA 1
ATOM 753 C C . LYS A 1 101 ? 7.055 -3.046 2.508 1.00 90.00 101 LYS A C 1
ATOM 755 O O . LYS A 1 101 ? 6.316 -4.029 2.575 1.00 90.00 101 LYS A O 1
ATOM 760 N N . LEU A 1 102 ? 8.002 -2.906 1.589 1.00 86.00 102 LEU A N 1
ATOM 761 C CA . LEU A 1 102 ? 8.398 -3.965 0.661 1.00 86.00 102 LEU A CA 1
ATOM 762 C C . LEU A 1 102 ? 9.515 -4.807 1.293 1.00 86.00 102 LEU A C 1
ATOM 764 O O . LEU A 1 102 ? 10.364 -4.251 1.995 1.00 86.00 102 LEU A O 1
ATOM 768 N N . ASN A 1 103 ? 9.506 -6.118 1.045 1.00 81.56 103 ASN A N 1
ATOM 769 C CA . ASN A 1 103 ? 10.582 -7.041 1.425 1.00 81.56 103 ASN A CA 1
ATOM 770 C C . ASN A 1 103 ? 11.384 -7.505 0.214 1.00 81.56 103 ASN A C 1
ATOM 772 O O . ASN A 1 103 ? 10.745 -7.901 -0.786 1.00 81.56 103 ASN A O 1
#

Nearest PDB structures (foldseek):
  7ljl-assembly1_A  TM=5.014E-01  e=1.306E-01  Enterobacter cloacae
  7to3-assembly1_C  TM=4.886E-01  e=1.684E-01  Enterobacter cloacae
  6xrs-assembly1_A  TM=4.880E-01  e=1.659E+00  Neisseria gonorrhoeae NCCP11945
  6xrs-assembly2_D  TM=4.720E-01  e=2.589E+00  Neisseria gonorrhoeae NCCP11945
  7am2-assembly1_CB  TM=3.794E-01  e=1.461E+00  Leishmania tarentolae

Secondary structure (DSSP, 8-state):
-HHHHHHHHHHHHHHHHHHHHHHHHHHH-TTSPPP-EEEEEEE-SSEEEEEEEES-S---HHHHHHHHHHHHHHHHTTT---EE-SS-EEEE-SS-EEEEEE-